Protein AF-A0A7Y1X9E9-F1 (afdb_monomer_lite)

Sequence (95 aa):
KTREEWDEIFRGSDACVSPVLSWSEAPRHPHNLHRGTFIEHGESVVPGSAPRFSRTLSVVAPAAVESGAHTDEILVGIGLSESDIAALRTAGTIA

pLDDT: mean 93.29, std 4.68, range [75.88, 98.25]

Radius of gyration: 23.59 Å; chains: 1; bounding box: 54×24×60 Å

Structure (mmCIF, N/CA/C/O backbone):
data_AF-A0A7Y1X9E9-F1
#
_entry.id   AF-A0A7Y1X9E9-F1
#
loop_
_atom_site.group_PDB
_atom_site.id
_atom_site.type_symbol
_atom_site.label_atom_id
_atom_site.label_alt_id
_atom_site.label_comp_id
_atom_site.label_asym_id
_atom_site.label_entity_id
_atom_site.label_seq_id
_atom_site.pdbx_PDB_ins_code
_atom_site.Cartn_x
_atom_site.Cartn_y
_atom_site.Cartn_z
_atom_site.occupancy
_atom_site.B_iso_or_equiv
_atom_site.auth_seq_id
_atom_site.auth_comp_id
_atom_site.auth_asym_id
_atom_site.auth_atom_id
_atom_site.pdbx_PDB_model_num
ATOM 1 N N . LYS A 1 1 ? 30.305 6.138 -20.149 1.00 88.81 1 LYS A N 1
ATOM 2 C CA . LYS A 1 1 ? 28.909 6.452 -20.503 1.00 88.81 1 LYS A CA 1
ATOM 3 C C . LYS A 1 1 ? 28.110 6.672 -19.227 1.00 88.81 1 LYS A C 1
ATOM 5 O O . LYS A 1 1 ? 28.423 6.009 -18.240 1.00 88.81 1 LYS A O 1
ATOM 10 N N . THR A 1 2 ? 27.165 7.607 -19.219 1.00 97.12 2 THR A N 1
ATOM 11 C CA . THR A 1 2 ? 26.237 7.851 -18.105 1.00 97.12 2 THR A CA 1
ATOM 12 C C . THR A 1 2 ? 25.201 6.728 -18.012 1.00 97.12 2 THR A C 1
ATOM 14 O O . THR A 1 2 ? 25.089 5.895 -18.912 1.00 97.12 2 THR A O 1
ATOM 17 N N . ARG A 1 3 ? 24.427 6.688 -16.921 1.00 95.06 3 ARG A N 1
ATOM 18 C CA . ARG A 1 3 ? 23.316 5.733 -16.785 1.00 95.06 3 ARG A CA 1
ATOM 19 C C . ARG A 1 3 ? 22.272 5.920 -17.893 1.00 95.06 3 ARG A C 1
ATOM 21 O O . ARG A 1 3 ? 21.811 4.926 -18.433 1.00 95.06 3 ARG A O 1
ATOM 28 N N . GLU A 1 4 ? 21.932 7.161 -18.241 1.00 93.31 4 GLU A N 1
ATOM 29 C CA . GLU A 1 4 ? 20.983 7.474 -19.326 1.00 93.31 4 GLU A CA 1
ATOM 30 C C . GLU A 1 4 ? 21.514 7.042 -20.692 1.00 93.31 4 GLU A C 1
ATOM 32 O O . GLU A 1 4 ? 20.783 6.446 -21.474 1.00 93.31 4 GLU A O 1
ATOM 37 N N . GLU A 1 5 ? 22.802 7.271 -20.961 1.00 96.00 5 GLU A N 1
ATOM 38 C CA . GLU A 1 5 ? 23.432 6.799 -22.196 1.00 96.00 5 GLU A CA 1
ATOM 39 C C . GLU A 1 5 ? 23.422 5.270 -22.292 1.00 96.00 5 GLU A C 1
ATOM 41 O O . GLU A 1 5 ? 23.264 4.725 -23.381 1.00 96.00 5 GLU A O 1
ATOM 46 N N . TRP A 1 6 ? 23.603 4.564 -21.171 1.00 95.81 6 TRP A N 1
ATOM 47 C CA . TRP A 1 6 ? 23.483 3.108 -21.145 1.00 95.81 6 TRP A CA 1
ATOM 48 C C . TRP A 1 6 ? 22.041 2.635 -21.317 1.00 95.81 6 TRP A C 1
ATOM 50 O O . TRP A 1 6 ? 21.817 1.705 -22.088 1.00 95.81 6 TRP A O 1
ATOM 60 N N . ASP A 1 7 ? 21.080 3.270 -20.643 1.00 93.38 7 ASP A N 1
ATOM 61 C CA . ASP A 1 7 ? 19.655 2.955 -20.791 1.00 93.38 7 ASP A CA 1
ATOM 62 C C . ASP A 1 7 ? 19.217 3.101 -22.251 1.00 93.38 7 ASP A C 1
ATOM 64 O O . ASP A 1 7 ? 18.564 2.214 -22.788 1.00 93.38 7 ASP A O 1
ATOM 68 N N . GLU A 1 8 ? 19.658 4.162 -22.930 1.00 93.38 8 GLU A N 1
ATOM 69 C CA . GLU A 1 8 ? 19.332 4.385 -24.337 1.00 93.38 8 GLU A CA 1
ATOM 70 C C . GLU A 1 8 ? 19.957 3.347 -25.274 1.00 93.38 8 GLU A C 1
ATOM 72 O O . GLU A 1 8 ? 19.289 2.860 -26.180 1.00 93.38 8 GLU A O 1
ATOM 77 N N . ILE A 1 9 ? 21.212 2.950 -25.040 1.00 95.38 9 ILE A N 1
ATOM 78 C CA . ILE A 1 9 ? 21.881 1.922 -25.857 1.00 95.38 9 ILE A CA 1
ATOM 79 C C . ILE A 1 9 ? 21.185 0.567 -25.746 1.00 95.38 9 ILE A C 1
ATOM 81 O O . ILE A 1 9 ? 21.084 -0.152 -26.738 1.00 95.38 9 ILE A O 1
ATOM 85 N N . PHE A 1 10 ? 20.746 0.198 -24.542 1.00 95.31 10 PHE A N 1
ATOM 86 C CA . PHE A 1 10 ? 20.122 -1.102 -24.306 1.00 95.31 10 PHE A CA 1
ATOM 87 C C . PHE A 1 10 ? 18.604 -1.097 -24.524 1.00 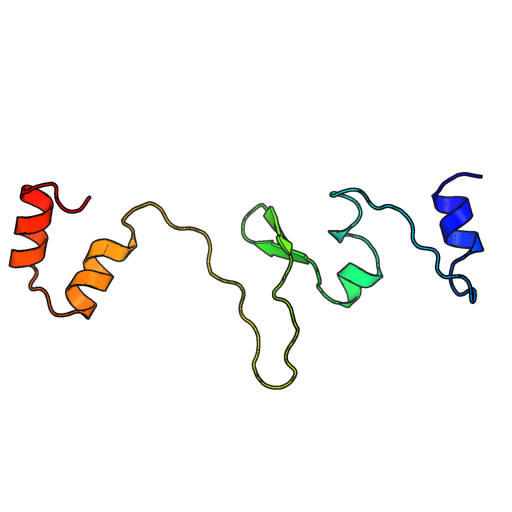95.31 10 PHE A C 1
ATOM 89 O O . PHE A 1 10 ? 17.999 -2.174 -24.574 1.00 95.31 10 PHE A O 1
ATOM 96 N N . ARG A 1 11 ? 17.974 0.072 -24.697 1.00 91.19 11 ARG A N 1
ATOM 97 C CA . ARG A 1 11 ? 16.533 0.196 -24.935 1.00 91.19 11 ARG A CA 1
ATOM 98 C C . ARG A 1 11 ? 16.1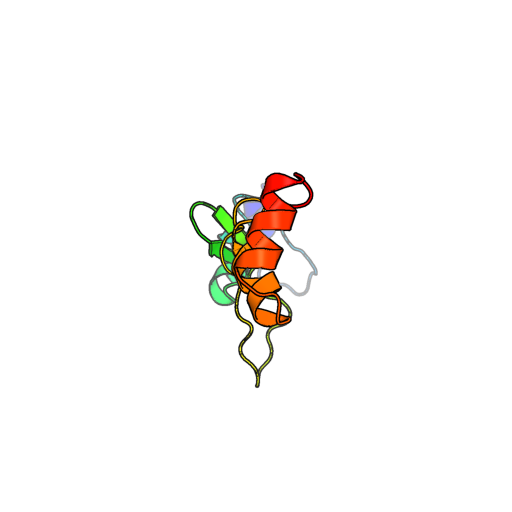20 -0.591 -26.181 1.00 91.19 11 ARG A C 1
ATOM 100 O O . ARG A 1 11 ? 16.540 -0.293 -27.292 1.00 91.19 11 ARG A O 1
ATOM 107 N N . GLY A 1 12 ? 15.257 -1.590 -25.995 1.00 87.81 12 GLY A N 1
ATOM 108 C CA . GLY A 1 12 ? 14.748 -2.424 -27.092 1.00 87.81 12 GLY A CA 1
ATOM 109 C C . GLY A 1 12 ? 15.745 -3.452 -27.642 1.00 87.81 12 GLY A C 1
ATOM 110 O O . GLY A 1 12 ? 15.435 -4.104 -28.636 1.00 87.81 12 GLY A O 1
ATOM 111 N N . SER A 1 13 ? 16.912 -3.609 -27.008 1.00 94.50 13 SER A N 1
ATOM 112 C CA . SER A 1 13 ? 17.845 -4.701 -27.306 1.00 94.50 13 SER A CA 1
ATOM 113 C C . SER A 1 13 ? 17.368 -6.041 -26.721 1.00 94.50 13 SER A C 1
ATOM 115 O O . SER A 1 13 ? 16.405 -6.095 -25.955 1.00 94.50 13 SER A O 1
ATOM 117 N N . ASP A 1 14 ? 18.051 -7.132 -27.069 1.00 94.44 14 ASP A N 1
ATOM 118 C CA . ASP A 1 14 ? 17.828 -8.479 -26.527 1.00 94.44 14 ASP A CA 1
ATOM 119 C C . ASP A 1 14 ? 18.519 -8.720 -25.167 1.00 94.44 14 ASP A C 1
ATOM 121 O O . ASP A 1 14 ? 18.355 -9.779 -24.555 1.00 94.44 14 ASP A O 1
ATOM 125 N N . ALA A 1 15 ? 19.267 -7.736 -24.661 1.00 94.75 15 ALA A N 1
ATOM 126 C CA . ALA A 1 15 ? 19.956 -7.822 -23.383 1.00 94.75 15 ALA A CA 1
ATOM 127 C C . ALA A 1 15 ? 19.014 -7.534 -22.199 1.00 94.75 15 ALA A C 1
ATOM 129 O O . ALA A 1 15 ? 18.243 -6.575 -22.196 1.00 94.75 15 ALA A O 1
ATOM 130 N N . CYS A 1 16 ? 19.130 -8.328 -21.129 1.00 94.19 16 CYS A N 1
ATOM 131 C CA . CYS A 1 16 ? 18.383 -8.126 -19.883 1.00 94.19 16 CYS A CA 1
ATOM 132 C C . CYS A 1 16 ? 19.024 -7.021 -19.026 1.00 94.19 16 CYS A C 1
ATOM 134 O O . CYS A 1 16 ? 19.725 -7.304 -18.054 1.00 94.19 16 CYS A O 1
ATOM 136 N N . VAL A 1 17 ? 18.791 -5.762 -19.398 1.00 93.88 17 VAL A N 1
ATOM 137 C CA . VAL A 1 17 ? 19.312 -4.578 -18.699 1.00 93.88 17 VAL A CA 1
ATOM 138 C C . VAL A 1 17 ? 18.158 -3.686 -18.247 1.00 93.88 17 VAL A C 1
ATOM 140 O O . VAL A 1 17 ? 17.186 -3.489 -18.968 1.00 93.88 17 VAL A O 1
ATOM 143 N N . SER A 1 18 ? 18.275 -3.130 -17.043 1.00 92.75 18 SER A N 1
ATOM 144 C CA . SER A 1 18 ? 17.378 -2.101 -16.517 1.00 92.75 18 SER A CA 1
ATOM 145 C C . SER A 1 18 ? 18.199 -1.090 -15.722 1.00 92.75 18 SER A C 1
ATOM 147 O O . SER A 1 18 ? 19.136 -1.492 -15.022 1.00 92.75 18 SER A O 1
ATOM 149 N N . PRO A 1 19 ? 17.860 0.207 -15.764 1.00 93.75 19 PRO A N 1
ATOM 150 C CA . PRO A 1 19 ? 18.485 1.181 -14.888 1.00 93.75 19 PRO A CA 1
ATOM 151 C C . PRO A 1 19 ? 18.094 0.907 -13.432 1.00 93.75 19 PRO A C 1
ATOM 153 O O . PRO A 1 19 ? 16.976 0.477 -13.134 1.00 93.75 19 PRO A O 1
ATOM 156 N N . VAL A 1 20 ? 19.007 1.212 -12.509 1.00 95.38 20 VAL A N 1
ATOM 157 C CA . VAL A 1 20 ? 18.660 1.369 -11.093 1.00 95.38 20 VAL A CA 1
ATOM 158 C C . VAL A 1 20 ? 17.957 2.718 -10.951 1.00 95.38 20 VAL A C 1
ATOM 160 O O . VAL A 1 20 ? 18.526 3.761 -11.286 1.00 95.38 20 VAL A O 1
ATOM 163 N N . LEU A 1 21 ? 16.702 2.680 -10.507 1.00 95.50 21 LEU A N 1
ATOM 164 C CA . LEU A 1 21 ? 15.860 3.856 -10.300 1.00 95.50 21 LEU A CA 1
ATOM 165 C C . LEU A 1 21 ? 15.825 4.214 -8.815 1.00 95.50 21 LEU A C 1
ATOM 167 O O . LEU A 1 21 ? 15.682 3.342 -7.959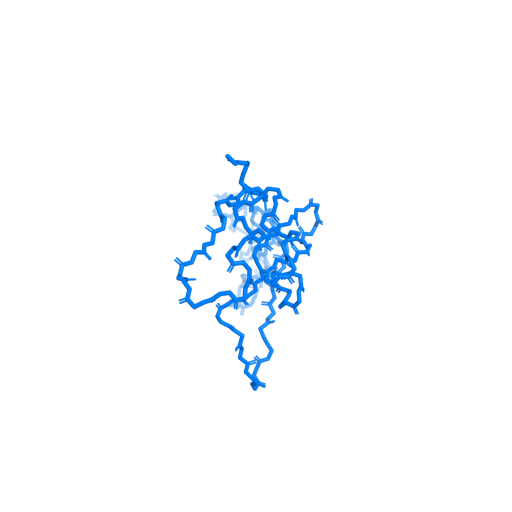 1.00 95.50 21 LEU A O 1
ATOM 171 N N . SER A 1 22 ? 15.915 5.504 -8.515 1.00 95.50 22 SER A N 1
ATOM 172 C CA . SER A 1 22 ? 15.633 6.030 -7.182 1.00 95.50 22 SER A CA 1
ATOM 173 C C . SER A 1 22 ? 14.131 6.033 -6.881 1.00 95.50 22 SER A C 1
ATOM 175 O O . SER A 1 22 ? 13.284 5.906 -7.771 1.00 95.50 22 SER A O 1
ATOM 177 N N . TRP A 1 23 ? 13.792 6.257 -5.612 1.00 94.25 23 TRP A N 1
ATOM 178 C CA . TRP A 1 23 ? 12.410 6.397 -5.147 1.00 94.25 23 TRP A CA 1
ATOM 179 C C . TRP A 1 23 ? 11.617 7.490 -5.869 1.00 94.25 23 TRP A C 1
ATOM 181 O O . TRP A 1 23 ? 10.414 7.345 -6.052 1.00 94.25 23 TRP A O 1
ATOM 191 N N . SER A 1 24 ? 12.272 8.570 -6.299 1.00 94.56 24 SER A N 1
ATOM 192 C CA . SER A 1 24 ? 11.613 9.662 -7.019 1.00 94.56 24 SER A CA 1
ATOM 193 C C . SER A 1 24 ? 11.503 9.387 -8.525 1.00 94.56 24 SER A C 1
ATOM 195 O O . SER A 1 24 ? 10.589 9.886 -9.180 1.00 94.56 24 SER A O 1
ATOM 197 N N . GLU A 1 25 ? 12.392 8.575 -9.096 1.00 96.12 25 GLU A N 1
ATOM 198 C CA . GLU A 1 25 ? 12.356 8.210 -10.517 1.00 96.12 25 GLU A CA 1
ATOM 199 C C . GLU A 1 25 ? 11.363 7.083 -10.802 1.00 96.12 25 GLU A C 1
ATOM 201 O O . GLU A 1 25 ? 10.649 7.134 -11.804 1.00 96.12 25 GLU A O 1
ATOM 206 N N . ALA A 1 26 ? 11.282 6.080 -9.923 1.00 96.44 26 ALA A N 1
ATOM 207 C CA . ALA A 1 26 ? 10.475 4.887 -10.157 1.00 96.44 26 ALA A CA 1
ATOM 208 C C . ALA A 1 26 ? 8.992 5.192 -10.466 1.00 96.44 26 ALA A C 1
ATOM 210 O O . ALA A 1 26 ? 8.498 4.651 -11.460 1.00 96.44 26 ALA A O 1
ATOM 211 N N . PRO A 1 27 ? 8.284 6.085 -9.742 1.00 97.00 27 PRO A N 1
ATOM 212 C CA . PRO A 1 27 ? 6.891 6.417 -10.057 1.00 97.00 27 PRO A CA 1
ATOM 213 C C . PRO A 1 27 ? 6.700 7.097 -11.415 1.00 97.00 27 PRO A C 1
ATOM 215 O O . PRO A 1 27 ? 5.636 6.981 -12.015 1.00 97.00 27 PRO A O 1
ATOM 218 N N . ARG A 1 28 ? 7.733 7.784 -11.913 1.00 96.38 28 ARG A N 1
ATOM 219 C CA . ARG A 1 28 ? 7.698 8.560 -13.162 1.00 96.38 28 ARG A CA 1
ATOM 220 C C . ARG A 1 28 ? 8.202 7.775 -14.370 1.00 96.38 28 ARG A C 1
ATOM 222 O O . ARG A 1 28 ? 8.117 8.263 -15.493 1.00 96.38 28 ARG A O 1
ATOM 229 N N . HIS A 1 29 ? 8.736 6.571 -14.163 1.00 95.50 29 HIS A N 1
ATOM 230 C CA . HIS A 1 29 ? 9.236 5.745 -15.254 1.00 95.50 29 HIS A CA 1
ATOM 231 C C . HIS A 1 29 ? 8.092 5.376 -16.223 1.00 95.50 29 HIS A C 1
ATOM 233 O O . HIS A 1 29 ? 7.032 4.946 -15.750 1.00 95.50 29 HIS A O 1
ATOM 239 N N . PRO A 1 30 ? 8.277 5.459 -17.559 1.00 93.88 30 PRO A N 1
ATOM 240 C CA . PRO A 1 30 ? 7.198 5.263 -18.535 1.00 93.88 30 PRO A CA 1
ATOM 241 C C . PRO A 1 30 ? 6.408 3.961 -18.358 1.00 93.88 30 PRO A C 1
ATOM 243 O O . PRO A 1 30 ? 5.183 3.954 -18.462 1.00 93.88 30 PRO A O 1
ATOM 246 N N . HIS A 1 31 ? 7.088 2.864 -18.012 1.00 93.44 31 HIS A N 1
ATOM 247 C CA . HIS A 1 31 ? 6.430 1.583 -17.737 1.00 93.44 31 HIS A CA 1
ATOM 248 C C . HIS A 1 31 ? 5.496 1.642 -16.515 1.00 93.44 31 HIS A C 1
ATOM 250 O O . HIS A 1 31 ? 4.403 1.079 -16.538 1.00 93.44 31 HIS A O 1
ATOM 256 N N . ASN A 1 32 ? 5.912 2.333 -15.451 1.00 96.38 32 ASN A N 1
ATOM 257 C CA . ASN A 1 32 ? 5.138 2.440 -14.216 1.00 96.38 32 ASN A CA 1
ATOM 258 C C . ASN A 1 32 ? 3.956 3.398 -14.365 1.00 96.38 32 ASN A C 1
ATOM 260 O O . ASN A 1 32 ? 2.888 3.096 -13.835 1.00 96.38 32 ASN A O 1
ATOM 264 N N . LEU A 1 33 ? 4.114 4.478 -15.136 1.00 95.69 33 LEU A N 1
ATOM 265 C CA . LEU A 1 33 ? 3.015 5.371 -15.511 1.00 95.69 33 LEU A CA 1
ATOM 266 C C . LEU A 1 33 ? 1.980 4.648 -16.375 1.00 95.69 33 LEU A C 1
ATOM 268 O O . LEU A 1 33 ? 0.804 4.635 -16.030 1.00 95.69 33 LEU A O 1
ATOM 272 N N . HIS A 1 34 ? 2.417 3.980 -17.450 1.00 95.06 34 HIS A N 1
ATOM 273 C CA . HIS A 1 34 ? 1.520 3.250 -18.353 1.00 95.06 34 HIS A CA 1
ATOM 274 C C . HIS A 1 34 ? 0.689 2.199 -17.617 1.00 95.06 34 HIS A C 1
ATOM 276 O O . HIS A 1 34 ? -0.478 1.975 -17.930 1.00 95.06 34 HIS A O 1
ATOM 282 N N . ARG A 1 35 ? 1.294 1.547 -16.623 1.00 92.94 35 ARG A N 1
ATOM 283 C CA . ARG A 1 35 ? 0.599 0.545 -15.826 1.00 92.94 35 ARG A CA 1
ATOM 284 C C . ARG A 1 35 ? -0.185 1.161 -14.677 1.00 92.94 35 ARG A C 1
ATOM 286 O O . ARG A 1 35 ? -1.048 0.475 -14.166 1.00 92.94 35 ARG A O 1
ATOM 293 N N . GLY A 1 36 ? 0.076 2.388 -14.235 1.00 91.56 36 GLY A N 1
ATOM 294 C CA . GLY A 1 36 ? -0.430 2.878 -12.949 1.00 91.56 36 GLY A CA 1
ATOM 295 C C . GLY A 1 36 ? 0.068 1.982 -11.811 1.00 91.56 36 GLY A C 1
ATOM 296 O O . GLY A 1 36 ? -0.717 1.359 -11.099 1.00 91.56 36 GLY A O 1
ATOM 297 N N . THR A 1 37 ? 1.382 1.741 -11.759 1.00 94.19 37 THR A N 1
ATOM 298 C CA . THR A 1 37 ? 2.038 0.936 -10.707 1.00 94.19 37 THR A CA 1
ATOM 299 C C . THR A 1 37 ? 2.083 1.683 -9.381 1.00 94.19 37 THR A C 1
ATOM 301 O O . THR A 1 37 ? 1.989 1.058 -8.331 1.00 94.19 37 THR A O 1
ATOM 304 N N . PHE A 1 38 ? 2.196 3.005 -9.437 1.00 94.69 38 PHE A N 1
ATOM 305 C CA . PHE A 1 38 ? 2.109 3.893 -8.288 1.00 94.69 38 PHE A CA 1
ATOM 306 C C . PHE A 1 38 ? 0.875 4.774 -8.441 1.00 94.69 38 PHE A C 1
ATOM 308 O O . PHE A 1 38 ? 0.446 5.053 -9.563 1.00 94.69 38 PHE A O 1
ATOM 315 N N . ILE A 1 39 ? 0.316 5.188 -7.315 1.00 91.69 39 ILE A N 1
ATOM 316 C CA . ILE A 1 39 ? -0.885 6.013 -7.228 1.00 91.69 39 ILE A CA 1
ATOM 317 C C . ILE A 1 39 ? -0.669 7.129 -6.212 1.00 91.69 39 ILE A C 1
ATOM 319 O O . ILE A 1 39 ? 0.169 7.015 -5.314 1.00 91.69 39 ILE A O 1
ATOM 323 N N . GLU A 1 40 ? -1.461 8.182 -6.339 1.00 90.69 40 GLU A N 1
ATOM 324 C CA . GLU A 1 40 ? -1.582 9.211 -5.313 1.00 90.69 40 GLU A CA 1
ATOM 325 C C . GLU A 1 40 ? -2.561 8.734 -4.235 1.00 90.69 40 GLU A C 1
ATOM 327 O O . GLU A 1 40 ? -3.661 8.266 -4.537 1.00 90.69 40 GLU A O 1
ATOM 332 N N . HIS A 1 41 ? -2.146 8.819 -2.973 1.00 87.62 41 HIS A N 1
ATOM 333 C CA . HIS A 1 41 ? -2.967 8.482 -1.819 1.00 87.62 41 HIS A CA 1
ATOM 334 C C . HIS A 1 41 ? -2.741 9.524 -0.721 1.00 87.62 41 HIS A C 1
ATOM 336 O O . HIS A 1 41 ? -1.719 9.519 -0.029 1.00 87.62 41 HIS A O 1
ATOM 342 N N . GLY A 1 42 ? -3.683 10.463 -0.607 1.00 85.44 42 GLY A N 1
ATOM 343 C CA . GLY A 1 42 ? -3.470 11.690 0.159 1.00 85.44 42 GLY A CA 1
ATOM 344 C C . GLY A 1 42 ? -2.318 12.501 -0.438 1.00 85.44 42 GLY A C 1
ATOM 345 O O . GLY A 1 42 ? -2.269 12.719 -1.643 1.00 85.44 42 GLY A O 1
ATOM 346 N N . GLU A 1 43 ? -1.368 12.908 0.401 1.00 88.12 43 GLU A N 1
ATOM 347 C CA . GLU A 1 43 ? -0.184 13.682 -0.008 1.00 88.12 43 GLU A CA 1
ATOM 348 C C . GLU A 1 43 ? 1.006 12.801 -0.434 1.00 88.12 43 GLU A C 1
ATOM 350 O O . GLU A 1 43 ? 2.086 13.303 -0.744 1.00 88.12 43 GLU A O 1
ATOM 355 N N . SER A 1 44 ? 0.842 11.474 -0.421 1.00 88.62 44 SER A N 1
ATOM 356 C CA . SER A 1 44 ? 1.918 10.513 -0.682 1.00 88.62 44 SER A CA 1
ATOM 357 C C . SER A 1 44 ? 1.712 9.745 -1.983 1.00 88.62 44 SER A C 1
ATOM 359 O O . SER A 1 44 ? 0.592 9.413 -2.367 1.00 88.62 44 SER A O 1
ATOM 361 N N . VAL A 1 45 ? 2.823 9.391 -2.632 1.00 92.44 45 VAL A N 1
ATOM 362 C CA . VAL A 1 45 ? 2.836 8.431 -3.741 1.00 92.44 45 VAL A CA 1
ATOM 363 C C . VAL A 1 45 ? 3.135 7.048 -3.177 1.00 92.44 45 VAL A C 1
ATOM 365 O O . VAL A 1 45 ? 4.203 6.825 -2.606 1.00 92.44 45 VAL A O 1
ATOM 368 N N . VAL A 1 46 ? 2.200 6.117 -3.347 1.00 91.00 46 VAL A N 1
ATOM 369 C CA . VAL A 1 46 ? 2.304 4.744 -2.830 1.00 91.00 46 VAL A CA 1
ATOM 370 C C . VAL A 1 46 ? 2.181 3.726 -3.965 1.00 91.00 46 VAL A C 1
ATOM 372 O O . VAL A 1 46 ? 1.647 4.050 -5.030 1.00 91.00 46 VAL A O 1
ATOM 375 N N . PRO A 1 47 ? 2.667 2.486 -3.792 1.00 92.00 47 PRO A N 1
ATOM 376 C CA . PRO A 1 47 ? 2.368 1.411 -4.728 1.00 92.00 47 PRO A CA 1
ATOM 377 C C . PRO A 1 47 ? 0.854 1.184 -4.827 1.00 92.00 47 PRO A C 1
ATOM 379 O O . PRO A 1 47 ? 0.160 1.104 -3.815 1.00 92.00 47 PRO A O 1
ATOM 382 N N . GLY A 1 48 ? 0.345 1.056 -6.050 1.00 90.38 48 GLY A N 1
ATOM 383 C CA . GLY A 1 48 ? -1.020 0.607 -6.292 1.00 90.38 48 GLY A CA 1
ATOM 384 C C . GLY A 1 48 ? -1.192 -0.880 -5.969 1.00 90.38 48 GLY A C 1
ATOM 385 O O . GLY A 1 48 ? -0.222 -1.619 -5.790 1.00 90.38 48 GLY A O 1
ATOM 386 N N . SER A 1 49 ? -2.442 -1.342 -5.924 1.00 89.31 49 SER A N 1
ATOM 387 C CA . SER A 1 49 ? -2.754 -2.739 -5.613 1.00 89.31 49 SER A CA 1
ATOM 388 C C . SER A 1 49 ? -2.109 -3.716 -6.607 1.00 89.31 49 SER A C 1
ATOM 390 O O . SER A 1 49 ? -2.231 -3.564 -7.826 1.00 89.31 49 SER A O 1
ATOM 392 N N . ALA A 1 50 ? -1.477 -4.767 -6.080 1.00 89.62 50 ALA A N 1
ATOM 393 C CA . ALA A 1 50 ? -0.888 -5.849 -6.862 1.00 89.62 50 ALA A CA 1
ATOM 394 C C . ALA A 1 50 ? -1.253 -7.227 -6.265 1.00 89.62 50 ALA A C 1
ATOM 396 O O . ALA A 1 50 ? -1.263 -7.358 -5.041 1.00 89.62 50 ALA A O 1
ATOM 397 N N . PRO A 1 51 ? -1.522 -8.261 -7.094 1.00 90.44 51 PRO A N 1
ATOM 398 C CA . PRO A 1 51 ? -1.578 -8.234 -8.559 1.00 90.44 51 PRO A CA 1
ATOM 399 C C . PRO A 1 51 ? -2.834 -7.516 -9.091 1.00 90.44 51 PRO A C 1
ATOM 401 O O . PRO A 1 51 ? -3.777 -7.232 -8.354 1.00 90.44 51 PRO A O 1
ATOM 404 N N . ARG A 1 52 ? -2.847 -7.218 -10.396 1.00 88.12 52 ARG A N 1
ATOM 405 C CA . ARG A 1 52 ? -4.027 -6.673 -11.087 1.00 88.12 52 ARG A CA 1
ATOM 406 C C . ARG A 1 52 ? -4.912 -7.828 -11.535 1.00 88.12 52 ARG A C 1
ATOM 408 O O . ARG A 1 52 ? -4.488 -8.632 -12.365 1.00 88.12 52 ARG A O 1
ATOM 415 N N . PHE A 1 53 ? -6.126 -7.906 -11.006 1.00 90.75 53 PHE A N 1
ATOM 416 C CA . PHE A 1 53 ? -7.090 -8.929 -11.397 1.00 90.75 53 PHE A CA 1
ATOM 417 C C . PHE A 1 53 ? -7.951 -8.440 -12.566 1.00 90.75 53 PHE A C 1
ATOM 419 O O . PHE A 1 53 ? -8.370 -7.287 -12.602 1.00 90.75 53 PHE A O 1
ATOM 426 N N . SER A 1 54 ? -8.232 -9.323 -13.526 1.00 91.62 54 SER A N 1
ATOM 427 C CA . SER A 1 54 ? -9.035 -8.992 -14.713 1.00 91.62 54 SER A CA 1
ATOM 428 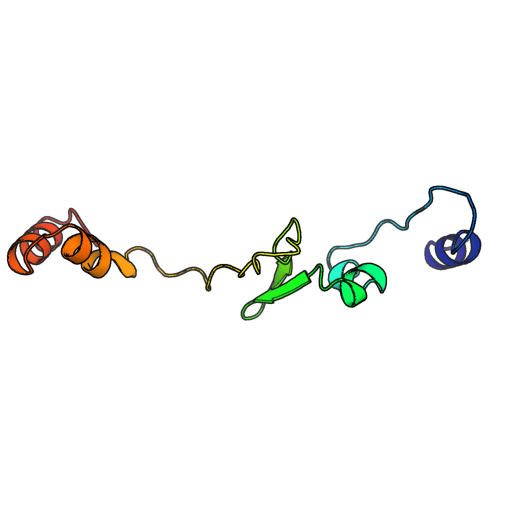C C . SER A 1 54 ? -10.541 -8.945 -14.447 1.00 91.62 54 SER A C 1
ATOM 430 O O . SER A 1 54 ? -11.266 -8.290 -15.188 1.00 91.62 54 SER A O 1
ATOM 432 N N . ARG A 1 55 ? -11.020 -9.654 -13.415 1.00 93.81 55 ARG A N 1
ATOM 433 C CA . ARG A 1 55 ? -12.454 -9.773 -13.101 1.00 93.81 55 ARG A CA 1
ATOM 434 C C . ARG A 1 55 ? -12.894 -8.907 -11.925 1.00 93.81 55 ARG A C 1
ATOM 436 O O . ARG A 1 55 ? -13.948 -8.288 -11.992 1.00 93.81 55 ARG A O 1
ATOM 443 N N . THR A 1 56 ? -12.117 -8.896 -10.848 1.00 91.88 56 THR A N 1
ATOM 444 C CA . THR A 1 56 ? -12.447 -8.151 -9.628 1.00 91.88 56 THR A CA 1
ATOM 445 C C . THR A 1 56 ? -11.538 -6.943 -9.545 1.00 91.88 56 THR A C 1
ATOM 447 O O . THR A 1 56 ? -10.322 -7.100 -9.535 1.00 91.88 56 THR A O 1
ATOM 450 N N . LEU A 1 57 ? -12.107 -5.742 -9.491 1.00 86.06 57 LEU A N 1
ATOM 451 C CA . LEU A 1 57 ? -11.303 -4.539 -9.323 1.00 86.06 57 LEU A CA 1
ATOM 452 C C . LEU A 1 57 ? -10.672 -4.537 -7.930 1.00 86.06 57 LEU A C 1
ATOM 454 O O . LEU A 1 57 ? -11.372 -4.645 -6.924 1.00 86.06 57 LEU A O 1
ATOM 458 N N . SER A 1 58 ? -9.349 -4.411 -7.881 1.00 84.38 58 SER A N 1
ATOM 459 C CA . SER A 1 58 ? -8.643 -4.146 -6.632 1.00 84.38 58 SER A CA 1
ATOM 460 C C . SER A 1 58 ? -8.868 -2.692 -6.241 1.00 84.38 58 SER A C 1
ATOM 462 O O . SER A 1 58 ? -8.631 -1.791 -7.046 1.00 84.38 58 SER A O 1
ATOM 464 N N . VAL A 1 59 ? -9.303 -2.470 -5.005 1.00 79.81 59 VAL A N 1
ATOM 465 C CA . VAL A 1 59 ? -9.435 -1.136 -4.418 1.00 79.81 59 VAL A CA 1
ATOM 466 C C . VAL A 1 59 ? -8.272 -0.907 -3.469 1.00 79.81 59 VAL A C 1
ATOM 468 O O . VAL A 1 59 ? -7.833 -1.818 -2.763 1.00 79.81 59 VAL A O 1
ATOM 471 N N . VAL A 1 60 ? -7.758 0.313 -3.472 1.00 79.75 60 VAL A N 1
ATOM 472 C CA . VAL A 1 60 ? -6.753 0.745 -2.503 1.00 79.75 60 VAL A CA 1
ATOM 473 C C . VAL A 1 60 ? -7.486 1.008 -1.197 1.00 79.75 60 VAL A C 1
ATOM 475 O O . VAL A 1 60 ? -8.574 1.588 -1.209 1.00 79.75 60 VAL A O 1
ATOM 478 N N . ALA A 1 61 ? -6.922 0.530 -0.088 1.00 75.88 61 ALA A N 1
ATOM 479 C CA . ALA A 1 61 ? -7.499 0.778 1.224 1.00 75.88 61 ALA A CA 1
ATOM 480 C C . ALA A 1 61 ? -7.580 2.294 1.483 1.00 75.88 61 ALA A C 1
ATOM 482 O O . ALA A 1 61 ? -6.696 3.022 1.030 1.00 75.88 61 ALA A O 1
ATOM 483 N N . PRO A 1 62 ? -8.613 2.769 2.196 1.00 80.12 62 PRO A N 1
ATOM 484 C CA . PRO A 1 62 ? -8.699 4.168 2.583 1.00 80.12 62 PRO A CA 1
ATOM 485 C C . PRO A 1 62 ? -7.497 4.596 3.436 1.00 80.12 62 PRO A C 1
ATOM 487 O O . PRO A 1 62 ? -6.732 3.766 3.940 1.00 80.12 62 PRO A O 1
ATOM 490 N N . ALA A 1 63 ? -7.343 5.912 3.596 1.00 83.31 63 ALA A N 1
ATOM 491 C CA . ALA A 1 63 ? -6.318 6.499 4.448 1.00 83.31 63 ALA A CA 1
ATOM 492 C C . ALA A 1 63 ? -6.329 5.877 5.850 1.00 83.31 63 ALA A C 1
ATOM 494 O O . ALA A 1 63 ? -7.381 5.503 6.375 1.00 83.31 63 ALA A O 1
ATOM 495 N N . ALA A 1 64 ? -5.139 5.774 6.446 1.00 87.00 64 ALA A N 1
ATOM 496 C CA . ALA A 1 64 ? -5.019 5.359 7.833 1.00 87.00 64 ALA A CA 1
ATOM 497 C C . ALA A 1 64 ? -5.860 6.288 8.716 1.00 87.00 64 ALA A C 1
ATOM 499 O O . ALA A 1 64 ? -5.898 7.500 8.501 1.00 87.00 64 ALA A O 1
ATOM 500 N N . VAL A 1 65 ? -6.537 5.695 9.691 1.00 91.38 65 VAL A N 1
ATOM 501 C CA . VAL A 1 65 ? -7.333 6.417 10.679 1.00 91.38 65 VAL A CA 1
ATOM 502 C C . VAL A 1 65 ? -6.607 6.444 12.015 1.00 91.38 65 VAL A C 1
ATOM 504 O O . VAL A 1 65 ? -5.737 5.611 12.281 1.00 91.38 65 VAL A O 1
ATOM 507 N N . GLU A 1 66 ? -7.002 7.380 12.868 1.00 93.69 66 GLU A N 1
ATOM 508 C CA . GLU A 1 66 ? -6.502 7.463 14.235 1.00 93.69 66 GLU A CA 1
ATOM 509 C C . GLU A 1 66 ? -6.880 6.228 15.064 1.00 93.69 66 GLU A C 1
ATOM 511 O O . GLU A 1 66 ? -7.872 5.533 14.805 1.00 93.69 66 GLU A O 1
ATOM 516 N N . SER A 1 67 ? -6.088 5.964 16.103 1.00 95.12 67 SER A N 1
ATOM 517 C CA . SER A 1 67 ? -6.367 4.877 17.041 1.00 95.12 67 SER A CA 1
ATOM 518 C C . SER A 1 67 ? -7.755 5.046 17.663 1.00 95.12 67 SER A C 1
ATOM 520 O O . SER A 1 67 ? -8.064 6.084 18.239 1.00 95.12 67 SER A O 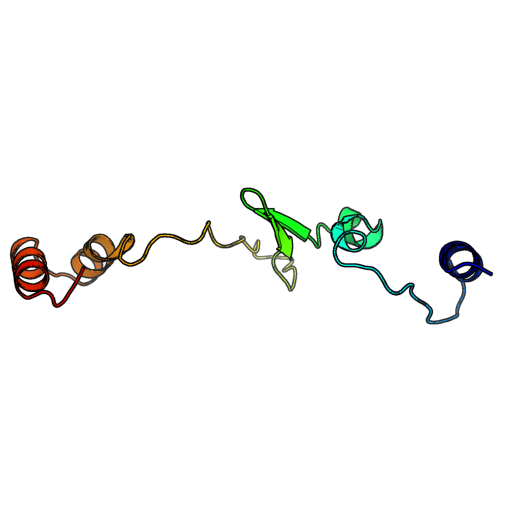1
ATOM 522 N N . GLY A 1 68 ? -8.581 4.005 17.570 1.00 94.88 68 GLY A N 1
ATOM 523 C CA . GLY A 1 68 ? -9.934 3.993 18.128 1.00 94.88 68 GLY A CA 1
ATOM 524 C C . GLY A 1 68 ? -11.013 4.653 17.262 1.00 94.88 68 GLY A C 1
ATOM 525 O O . GLY A 1 68 ? -12.171 4.662 17.669 1.00 94.88 68 GLY A O 1
ATOM 526 N N . ALA A 1 69 ? -10.686 5.133 16.054 1.00 95.75 69 ALA A N 1
ATOM 527 C CA . ALA A 1 69 ? -11.646 5.809 15.171 1.00 95.75 69 ALA A CA 1
ATOM 528 C C . ALA A 1 69 ? -12.912 4.986 14.848 1.00 95.75 69 ALA A C 1
ATOM 530 O O . ALA A 1 69 ? -13.958 5.567 14.578 1.00 95.75 69 ALA A O 1
ATOM 531 N N . HIS A 1 70 ? -12.833 3.651 14.911 1.00 95.94 70 HIS A N 1
ATOM 532 C CA . HIS A 1 70 ? -13.959 2.742 14.653 1.00 95.94 70 HIS A CA 1
ATOM 533 C C . HIS A 1 70 ? -14.370 1.911 15.883 1.00 95.94 70 HIS A C 1
ATOM 535 O O . HIS A 1 70 ? -15.086 0.924 15.730 1.00 95.94 70 HIS A O 1
ATOM 541 N N . THR A 1 71 ? -13.910 2.251 17.097 1.00 97.38 71 THR A N 1
ATOM 542 C CA . THR A 1 71 ? -14.200 1.465 18.315 1.00 97.38 71 THR A CA 1
ATOM 543 C C . THR A 1 71 ? -15.703 1.265 18.503 1.00 97.38 71 THR A C 1
ATOM 545 O O . THR A 1 71 ? -16.163 0.130 18.598 1.00 97.38 71 THR A O 1
ATOM 548 N N . ASP A 1 72 ? -16.472 2.353 18.506 1.00 96.81 72 ASP A N 1
ATOM 549 C CA . ASP A 1 72 ? -17.912 2.295 18.770 1.00 96.81 72 ASP A CA 1
ATOM 550 C C . ASP A 1 72 ? -18.659 1.583 17.636 1.00 96.81 72 ASP A C 1
ATOM 552 O O . ASP A 1 72 ? -19.500 0.730 17.906 1.00 96.81 72 ASP A O 1
ATOM 556 N N . GLU A 1 73 ? -18.299 1.856 16.374 1.00 97.31 73 GLU A N 1
ATOM 557 C CA . GLU A 1 73 ? -18.872 1.181 15.199 1.00 97.31 73 GLU A CA 1
ATOM 558 C C . GLU A 1 73 ? -18.714 -0.342 15.298 1.00 97.31 73 GLU A C 1
ATOM 560 O O . GLU A 1 73 ? -19.678 -1.086 15.106 1.00 97.31 73 GLU A O 1
ATOM 565 N N . ILE A 1 74 ? -17.514 -0.813 15.648 1.00 97.56 74 ILE A N 1
ATOM 566 C CA . ILE A 1 74 ? -17.223 -2.242 15.773 1.00 97.56 74 ILE A CA 1
ATOM 567 C C . ILE A 1 74 ? -17.983 -2.850 16.955 1.00 97.56 74 ILE A C 1
ATOM 569 O O . ILE A 1 74 ? -18.571 -3.921 16.803 1.00 97.56 74 ILE A O 1
ATOM 573 N N . LEU A 1 75 ? -17.995 -2.192 18.120 1.00 98.06 75 LEU A N 1
ATOM 574 C CA . LEU A 1 75 ? -18.665 -2.711 19.318 1.00 98.06 75 LEU A CA 1
ATOM 575 C C . LEU A 1 75 ? -20.187 -2.794 19.135 1.00 98.06 75 LEU A C 1
ATOM 577 O O . LEU A 1 75 ? -20.793 -3.803 19.499 1.00 98.06 75 LEU A O 1
ATOM 581 N N . VAL A 1 76 ? -20.795 -1.792 18.498 1.00 98.19 76 VAL A N 1
ATOM 582 C CA . VAL A 1 76 ? -22.205 -1.844 18.090 1.00 98.19 76 VAL A CA 1
ATOM 583 C C . VAL A 1 76 ? -22.424 -2.956 17.064 1.00 98.19 76 VAL A C 1
ATOM 585 O O . VAL A 1 76 ? -23.369 -3.734 17.191 1.00 98.19 76 VAL A O 1
ATOM 588 N N . GLY A 1 77 ? -21.532 -3.086 16.079 1.00 98.19 77 GLY A N 1
ATOM 589 C CA . GLY A 1 77 ? -21.614 -4.105 15.031 1.00 98.19 77 GLY A CA 1
ATOM 590 C C . GLY A 1 77 ? -21.587 -5.547 15.551 1.00 98.19 77 GLY A C 1
ATOM 591 O O . GLY A 1 77 ? -22.176 -6.430 14.927 1.00 98.19 77 GLY A O 1
ATOM 592 N N . ILE A 1 78 ? -20.960 -5.788 16.708 1.00 97.94 78 ILE A N 1
ATOM 593 C CA . ILE A 1 78 ? -20.963 -7.096 17.387 1.00 97.94 78 ILE A CA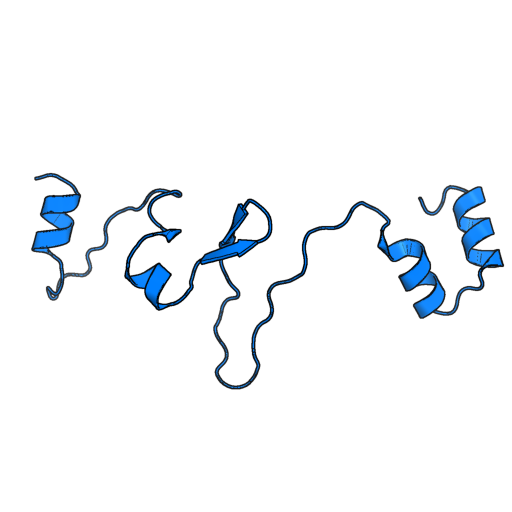 1
ATOM 594 C C . ILE A 1 78 ? -22.055 -7.228 18.464 1.00 97.94 78 ILE A C 1
ATOM 596 O O . ILE A 1 78 ? -22.141 -8.269 19.115 1.00 97.94 78 ILE A O 1
ATOM 600 N N . GLY A 1 79 ? -22.906 -6.212 18.633 1.00 98.19 79 GLY A N 1
ATOM 601 C CA . GLY A 1 79 ? -24.117 -6.272 19.452 1.00 98.19 79 GLY A CA 1
ATOM 602 C C . GLY A 1 79 ? -24.007 -5.706 20.869 1.00 98.19 79 GLY A C 1
ATOM 603 O O . GLY A 1 79 ? -24.880 -6.006 21.684 1.00 98.19 79 GLY A O 1
ATOM 604 N N . LEU A 1 80 ? -22.982 -4.910 21.195 1.00 98.25 80 LEU A N 1
ATOM 605 C CA . LEU A 1 80 ? -22.946 -4.210 22.484 1.00 98.25 80 LEU A CA 1
ATOM 606 C C . LEU A 1 80 ? -23.940 -3.047 22.499 1.00 98.25 80 LEU A C 1
ATOM 608 O O . LEU A 1 80 ? -24.110 -2.331 21.510 1.00 98.25 80 LEU A O 1
ATOM 612 N N . SER A 1 81 ? -24.565 -2.841 23.656 1.00 98.19 81 SER A N 1
ATOM 613 C CA . SER A 1 81 ? -25.403 -1.668 23.884 1.00 98.19 81 SER A CA 1
ATOM 614 C C . SER A 1 81 ? -24.554 -0.415 24.110 1.00 98.19 81 SER A C 1
ATOM 616 O O . SER A 1 81 ? -23.409 -0.492 24.561 1.00 98.19 81 SER A O 1
ATOM 618 N N . GLU A 1 82 ? -25.141 0.762 23.890 1.00 97.00 82 GLU A N 1
ATOM 619 C CA . GLU A 1 82 ? -24.500 2.043 24.221 1.00 97.00 82 GLU A CA 1
ATOM 620 C C . GLU A 1 82 ? -24.084 2.114 25.701 1.00 97.00 82 GLU A C 1
ATOM 622 O O . GLU A 1 82 ? -23.026 2.654 26.027 1.00 97.00 82 GLU A O 1
ATOM 627 N N . SER A 1 83 ? -24.872 1.512 26.601 1.00 97.94 83 SER A N 1
ATOM 628 C CA . SER A 1 83 ? -24.536 1.430 28.025 1.00 97.94 83 SER A CA 1
ATOM 629 C C . SER A 1 83 ? -23.304 0.569 28.306 1.00 97.94 83 SER A C 1
ATOM 631 O O . SER A 1 83 ? -22.487 0.952 29.144 1.00 97.94 83 SER A O 1
ATOM 633 N N . ASP A 1 84 ? -23.130 -0.555 27.603 1.00 98.00 84 ASP A N 1
ATOM 634 C CA . ASP A 1 84 ? -21.948 -1.411 27.768 1.00 98.00 84 ASP A CA 1
ATOM 635 C C . ASP A 1 84 ? -20.690 -0.694 27.268 1.00 98.00 84 ASP A C 1
ATOM 637 O O . ASP A 1 84 ? -19.654 -0.696 27.934 1.00 98.00 84 ASP A O 1
ATOM 641 N N . ILE A 1 85 ? -20.792 -0.014 26.124 1.00 98.00 85 ILE A N 1
ATOM 642 C CA . ILE A 1 85 ? -19.694 0.767 25.542 1.00 98.00 85 ILE A CA 1
ATOM 643 C C . ILE A 1 85 ? -19.295 1.912 26.486 1.00 98.00 85 ILE A C 1
ATOM 645 O O . ILE A 1 85 ? -18.110 2.099 26.772 1.00 98.00 85 ILE A O 1
ATOM 649 N N . ALA A 1 86 ? -20.267 2.637 27.047 1.00 97.56 86 ALA A N 1
ATOM 650 C CA . ALA A 1 86 ? -20.009 3.693 28.025 1.00 97.56 86 ALA A CA 1
ATOM 651 C C . ALA A 1 86 ? -19.327 3.161 29.300 1.00 97.56 86 ALA A C 1
ATOM 653 O O . ALA A 1 86 ? -18.430 3.815 29.845 1.00 97.56 86 ALA A O 1
ATOM 654 N N . ALA A 1 87 ? -19.707 1.965 29.762 1.00 98.00 87 ALA A N 1
ATOM 655 C CA . ALA A 1 87 ? -19.072 1.312 30.902 1.00 98.00 87 ALA A CA 1
ATOM 656 C C . ALA A 1 87 ? -17.612 0.928 30.601 1.00 98.00 87 ALA A C 1
ATOM 658 O O . ALA A 1 87 ? -16.728 1.215 31.410 1.00 98.00 87 ALA A O 1
ATOM 659 N N . LEU A 1 88 ? -17.334 0.363 29.421 1.00 97.88 88 LEU A N 1
ATOM 660 C CA . LEU A 1 88 ? -15.975 0.024 28.977 1.00 97.88 88 LEU A CA 1
ATOM 661 C C . LEU A 1 88 ? -15.069 1.256 28.873 1.00 97.88 88 LEU A C 1
ATOM 663 O O . LEU A 1 88 ? -13.906 1.208 29.282 1.00 97.88 88 LEU A O 1
ATOM 667 N N . ARG A 1 89 ? -15.609 2.364 28.359 1.00 96.94 89 ARG A N 1
ATOM 668 C CA . ARG A 1 89 ? -14.893 3.639 28.236 1.00 96.94 89 ARG A CA 1
ATOM 669 C C . ARG A 1 89 ? -14.588 4.236 29.608 1.00 96.94 89 ARG A C 1
ATOM 671 O O . ARG A 1 89 ? -13.461 4.637 29.876 1.00 96.94 89 ARG A O 1
ATOM 678 N N . THR A 1 90 ? -15.563 4.208 30.516 1.00 98.00 90 THR A N 1
ATOM 679 C CA . THR A 1 90 ? -15.384 4.659 31.908 1.00 98.00 90 THR A CA 1
ATOM 680 C C . THR A 1 90 ? -14.343 3.816 32.652 1.00 98.00 90 THR A C 1
ATOM 682 O O . THR A 1 90 ? -13.561 4.348 33.435 1.00 98.00 90 THR A O 1
ATOM 685 N N . ALA A 1 91 ? -14.291 2.510 32.378 1.00 97.75 91 ALA A N 1
ATOM 686 C CA . ALA A 1 91 ? -13.292 1.596 32.927 1.00 97.75 91 ALA A CA 1
ATOM 687 C C . ALA A 1 91 ? -11.893 1.745 32.290 1.00 97.75 91 ALA A C 1
ATOM 689 O O . ALA A 1 91 ? -10.965 1.052 32.706 1.00 97.75 91 ALA A O 1
ATOM 690 N N . GLY A 1 92 ? -11.732 2.595 31.267 1.00 96.81 92 GLY A N 1
ATOM 691 C CA . GLY A 1 92 ? -10.477 2.770 30.528 1.00 96.81 92 GLY A CA 1
ATOM 692 C C . GLY A 1 92 ? -10.066 1.552 29.693 1.00 96.81 92 GLY A C 1
ATOM 693 O O . GLY A 1 92 ? -8.905 1.431 29.315 1.00 96.81 92 GLY A O 1
ATOM 694 N N . THR A 1 93 ? -10.997 0.627 29.427 1.00 97.38 93 THR A N 1
ATOM 695 C CA . THR A 1 93 ? -10.736 -0.577 28.615 1.00 97.38 93 THR A CA 1
ATOM 696 C C . THR A 1 93 ? -10.655 -0.244 27.126 1.00 97.38 93 THR A C 1
ATOM 698 O O . THR A 1 93 ? -9.924 -0.892 26.381 1.00 97.38 93 THR A O 1
ATOM 701 N N . ILE A 1 94 ? -11.396 0.779 26.703 1.00 96.44 94 ILE A N 1
ATOM 702 C CA . ILE A 1 94 ? -11.375 1.333 25.349 1.00 96.44 94 ILE A CA 1
ATOM 703 C C . ILE A 1 94 ? -11.124 2.842 25.422 1.00 96.44 94 ILE A C 1
ATOM 705 O O . ILE A 1 94 ? -11.512 3.479 26.404 1.00 96.44 94 ILE A O 1
ATOM 709 N N . ALA A 1 95 ? -10.456 3.381 24.397 1.00 86.56 95 ALA A N 1
ATOM 710 C CA . ALA A 1 95 ? -10.130 4.803 24.268 1.00 86.56 95 ALA A CA 1
ATOM 711 C C . ALA A 1 95 ? -11.301 5.610 23.710 1.00 86.56 95 ALA A C 1
ATOM 713 O O . ALA A 1 95 ? -11.996 5.120 22.785 1.00 86.56 95 ALA A O 1
#

Foldseek 3Di:
DDLVVVCVVCPPPPDPDDGDDDPVVVCVPPVCVVVVQWDDAPPDIGGDDPDQDPPDGDDDDHDDDDAQPCVVVVCVVVPDDPVRVVVCVVVVVGD

Secondary structure (DSSP, 8-state):
--HHHHHHHHTTSSS---PPPPTTTGGGSHHHHHHT-EEEETTEEEEPPSSPPSSSPPPPPPPP--TTTTHHHHHHHTT--HHHHHHHHHTTS--